Protein AF-A0A945K1H0-F1 (afdb_monomer)

Solvent-accessible surface area (backbone atoms only — not comparable to full-atom values): 9670 Å² total; per-residue (Å²): 124,59,83,79,69,44,75,67,41,47,31,52,22,54,36,34,49,44,85,58,75,57,76,66,85,75,65,46,92,76,33,50,45,47,74,75,65,84,88,50,46,52,57,53,52,50,54,50,52,50,48,52,51,50,39,7,55,45,44,77,36,64,44,76,67,53,39,62,76,37,48,83,35,43,58,45,33,25,45,69,48,24,51,72,71,39,49,61,50,43,53,58,64,67,35,71,89,74,67,58,85,74,68,68,84,87,82,75,86,71,73,76,76,88,74,68,67,87,75,58,92,84,63,49,81,71,46,38,20,40,93,84,68,46,81,52,77,98,52,67,80,38,64,36,37,39,34,29,73,81,71,51,75,47,81,45,71,42,73,130

Radius of gyration: 22.96 Å; Cα contacts (8 Å, |Δi|>4): 210; chains: 1; bounding box: 51×32×60 Å

Foldseek 3Di:
DAAPPDLLSVLVQVQQVHDDQFQDVVGPPLHQARDDPRVDTSVRSSVVVLVQLLCQLQCVQVDPVSC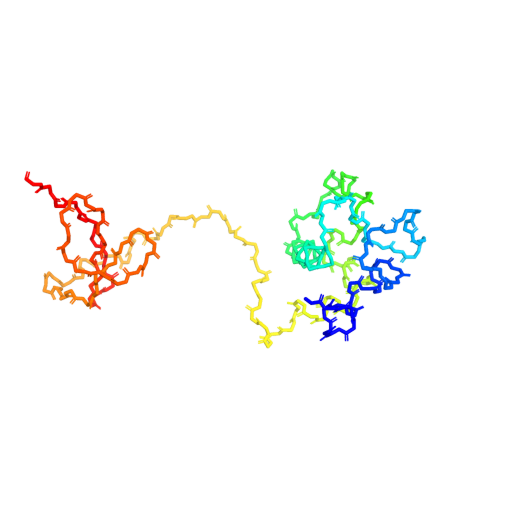VVCRNGHNSNHNVSCCVRRVSSNCVQPPVVVVHDNHDDPPDPDPDPVPPDPPDPPWDFPFKAFPVRDGDDDDAQGWIWTQTPSRDIDIDHHHD

Mean predicted aligned error: 10.85 Å

Sequence (160 aa):
MQANSSLMSDAMDVARGGQFMTIPNPYPASAWYHYDDWTCNYECMMIEYMYWAIVSYMGILDDAQTAQGISNEWEPYNATLLQSTDILMYALITDTQYKLPLLAPDGNYCPNTSSVSEINTNRQVVRITDVLGRETKENKNQTLFYLYDNGSVEKKIIIE

Secondary structure (DSSP, 8-state):
--TTSSHHHHHHHHHTTS--SS--SSPPTT-SB----TT--HHHHHHHHHHHHHHHHTTTT-SHHHHHHHTTTBS--SHHHHHHH-HHHHHHHH-GGG----S---S-----GGG-----S---EEEEE-TTS-B----BTSEEEEEETTS-EEEEEB--

pLDDT: mean 91.51, std 10.01, range [55.06, 98.62]

Structure (mmCIF, N/CA/C/O backbone):
data_AF-A0A945K1H0-F1
#
_entry.id   AF-A0A945K1H0-F1
#
loop_
_atom_site.group_PDB
_atom_site.id
_atom_site.type_symbol
_atom_site.label_atom_id
_atom_site.label_alt_id
_atom_site.label_comp_id
_atom_site.label_asym_id
_atom_site.label_entity_id
_atom_site.label_seq_id
_atom_site.pdbx_PDB_ins_code
_atom_site.Cartn_x
_atom_site.Cartn_y
_atom_site.Cartn_z
_atom_site.occupancy
_atom_site.B_iso_or_equiv
_atom_site.auth_seq_id
_atom_site.auth_comp_id
_atom_site.auth_asym_id
_atom_site.auth_atom_id
_atom_site.pdbx_PDB_model_num
ATOM 1 N N . MET A 1 1 ? 14.984 -5.130 10.447 1.00 61.91 1 MET A N 1
ATOM 2 C CA . MET A 1 1 ? 14.967 -6.054 9.308 1.00 61.91 1 MET A CA 1
ATOM 3 C C . MET A 1 1 ? 16.122 -5.730 8.393 1.00 61.91 1 MET A C 1
ATOM 5 O O . MET A 1 1 ? 16.417 -4.567 8.150 1.00 61.91 1 MET A O 1
ATOM 9 N N . GLN A 1 2 ? 16.827 -6.775 7.980 1.00 70.62 2 GLN A N 1
ATOM 10 C CA . GLN A 1 2 ? 17.923 -6.697 7.017 1.00 70.62 2 GLN A CA 1
ATOM 11 C C . GLN A 1 2 ? 17.376 -7.152 5.663 1.00 70.62 2 GLN A C 1
ATOM 13 O O . GLN A 1 2 ? 16.358 -7.846 5.617 1.00 70.62 2 GLN A O 1
ATOM 18 N N . ALA A 1 3 ? 18.013 -6.776 4.566 1.00 74.69 3 ALA A N 1
ATOM 19 C CA . ALA A 1 3 ? 17.619 -7.320 3.277 1.00 74.69 3 ALA A CA 1
ATOM 20 C C . ALA A 1 3 ? 17.878 -8.847 3.222 1.00 74.69 3 ALA A C 1
ATOM 22 O O . ALA A 1 3 ? 18.704 -9.357 3.986 1.00 74.69 3 ALA A O 1
ATOM 23 N N . ASN A 1 4 ? 17.135 -9.586 2.388 1.00 80.12 4 ASN A N 1
ATOM 24 C CA . ASN A 1 4 ? 17.106 -11.063 2.363 1.00 80.12 4 ASN A CA 1
ATOM 25 C C . ASN A 1 4 ? 16.785 -11.740 3.716 1.00 80.12 4 ASN A C 1
ATOM 27 O O . ASN A 1 4 ? 17.273 -12.835 4.002 1.00 80.12 4 ASN A O 1
ATOM 31 N N . SER A 1 5 ? 16.016 -11.091 4.598 1.00 89.44 5 SER A N 1
ATOM 32 C CA . SER A 1 5 ? 15.668 -11.667 5.912 1.00 89.44 5 SER A CA 1
ATOM 33 C C . SER A 1 5 ? 14.308 -12.365 5.943 1.00 89.44 5 SER A C 1
ATOM 35 O O . SER A 1 5 ? 13.978 -13.024 6.930 1.00 89.44 5 SER A O 1
ATOM 37 N N . SER A 1 6 ? 13.501 -12.211 4.893 1.00 94.56 6 SER A N 1
ATOM 38 C CA . SER A 1 6 ? 12.123 -12.693 4.820 1.00 94.56 6 SER A CA 1
ATOM 39 C C . SER A 1 6 ? 11.598 -12.683 3.381 1.00 94.56 6 SER A C 1
ATOM 41 O O . SER A 1 6 ? 12.081 -11.920 2.550 1.00 94.56 6 SER A O 1
ATOM 43 N N . LEU A 1 7 ? 10.515 -13.423 3.123 1.00 96.38 7 LEU A N 1
ATOM 44 C CA . LEU A 1 7 ? 9.798 -13.349 1.841 1.00 96.38 7 LEU A CA 1
ATOM 45 C C . LEU A 1 7 ? 9.349 -11.914 1.504 1.00 96.38 7 LEU A C 1
ATOM 47 O O . LEU A 1 7 ? 9.333 -11.526 0.342 1.00 96.38 7 LEU A O 1
ATOM 51 N N . MET A 1 8 ? 9.015 -11.122 2.527 1.00 95.94 8 MET A N 1
ATOM 52 C CA . MET A 1 8 ? 8.602 -9.725 2.385 1.00 95.94 8 MET A CA 1
ATOM 53 C C . MET A 1 8 ? 9.746 -8.830 1.890 1.00 95.94 8 MET A C 1
ATOM 55 O O . MET A 1 8 ? 9.559 -8.021 0.985 1.00 95.94 8 MET A O 1
ATOM 59 N N . SER A 1 9 ? 10.945 -8.988 2.461 1.00 95.44 9 SER A N 1
ATOM 60 C CA . SER A 1 9 ? 12.135 -8.265 1.993 1.00 95.44 9 SER A CA 1
ATOM 61 C C . SER A 1 9 ? 12.530 -8.687 0.579 1.00 95.44 9 SER A C 1
ATOM 63 O O . SER A 1 9 ? 12.903 -7.835 -0.220 1.00 95.44 9 SER A O 1
ATOM 65 N N . ASP A 1 10 ? 12.390 -9.975 0.253 1.00 96.25 10 ASP A N 1
ATOM 66 C CA . ASP A 1 10 ? 12.711 -10.490 -1.081 1.00 96.25 10 ASP A CA 1
ATOM 67 C C . ASP A 1 10 ? 11.764 -9.896 -2.136 1.00 96.25 10 ASP A C 1
ATOM 69 O O . ASP A 1 10 ? 12.211 -9.471 -3.200 1.00 96.25 10 ASP A O 1
ATOM 73 N N . ALA A 1 11 ? 10.466 -9.803 -1.824 1.00 97.94 11 ALA A N 1
ATOM 74 C CA . ALA A 1 11 ? 9.476 -9.166 -2.690 1.00 97.94 11 ALA A CA 1
ATOM 75 C C . ALA A 1 11 ? 9.790 -7.676 -2.919 1.00 97.94 11 ALA A C 1
ATOM 77 O O . ALA A 1 11 ? 9.876 -7.231 -4.065 1.00 97.94 11 ALA A O 1
ATOM 78 N N . MET A 1 12 ? 10.064 -6.923 -1.845 1.00 97.56 12 MET A N 1
ATOM 79 C CA . MET A 1 12 ? 10.387 -5.497 -1.953 1.00 97.56 12 MET A CA 1
ATOM 80 C C . MET A 1 12 ? 11.676 -5.247 -2.750 1.00 97.56 12 MET A C 1
ATOM 82 O O . MET A 1 12 ? 11.739 -4.298 -3.532 1.00 97.56 12 MET A O 1
ATOM 86 N N . ASP A 1 13 ? 12.705 -6.079 -2.572 1.00 96.75 13 ASP A N 1
ATOM 87 C CA . ASP A 1 13 ? 13.958 -5.952 -3.323 1.00 96.75 13 ASP A CA 1
ATOM 88 C C . ASP A 1 13 ? 13.715 -6.144 -4.831 1.00 96.75 13 ASP A C 1
ATOM 90 O O . ASP A 1 13 ? 14.260 -5.399 -5.646 1.00 96.75 13 ASP A O 1
ATOM 94 N N . VAL A 1 14 ? 12.845 -7.079 -5.227 1.00 97.56 14 VAL A N 1
ATOM 95 C CA . VAL A 1 14 ? 12.443 -7.234 -6.635 1.00 97.56 14 VAL A CA 1
ATOM 96 C C . VAL A 1 14 ? 11.664 -6.005 -7.120 1.00 97.56 14 VAL A C 1
ATOM 98 O O . VAL A 1 14 ? 11.992 -5.470 -8.180 1.00 97.56 14 VAL A O 1
ATOM 101 N N . ALA A 1 15 ? 10.710 -5.505 -6.330 1.00 98.19 15 ALA A N 1
ATOM 102 C CA . ALA A 1 15 ? 9.889 -4.342 -6.681 1.00 98.19 15 ALA A CA 1
ATOM 103 C C . ALA A 1 15 ? 10.687 -3.052 -6.902 1.00 98.19 15 ALA A C 1
ATOM 105 O O . ALA A 1 15 ? 10.308 -2.196 -7.705 1.00 98.19 15 ALA A O 1
ATOM 106 N N . ARG A 1 16 ? 11.828 -2.928 -6.220 1.00 97.50 16 ARG A N 1
ATOM 107 C CA . ARG A 1 16 ? 12.761 -1.798 -6.335 1.00 97.50 16 ARG A CA 1
ATOM 108 C C . ARG A 1 16 ? 13.834 -2.016 -7.405 1.00 97.50 16 ARG A C 1
ATOM 110 O O . ARG A 1 16 ? 14.730 -1.185 -7.554 1.00 97.50 16 ARG A O 1
ATOM 117 N N . GLY A 1 17 ? 13.771 -3.124 -8.148 1.00 97.00 17 GLY A N 1
ATOM 118 C CA . GLY A 1 17 ? 14.740 -3.488 -9.183 1.00 97.00 17 GLY A CA 1
ATOM 119 C C . GLY A 1 17 ? 16.102 -3.940 -8.642 1.00 97.00 17 GLY A C 1
ATOM 120 O O . GLY A 1 17 ? 17.079 -3.973 -9.390 1.00 97.00 17 GLY A O 1
ATOM 121 N N . GLY A 1 18 ? 16.191 -4.264 -7.352 1.00 95.00 18 GLY A N 1
ATOM 122 C CA . GLY A 1 18 ? 17.406 -4.702 -6.680 1.00 95.00 18 GLY A CA 1
ATOM 123 C C . GLY A 1 18 ? 17.378 -4.461 -5.171 1.00 95.00 18 GLY A C 1
ATOM 124 O O . GLY A 1 18 ? 16.523 -3.766 -4.624 1.00 95.00 18 GLY A O 1
ATOM 125 N N . GLN A 1 19 ? 18.376 -5.019 -4.491 1.00 93.50 19 GLN A N 1
ATOM 126 C CA . GLN A 1 19 ? 18.538 -4.853 -3.054 1.00 93.50 19 GLN A CA 1
ATOM 127 C C . GLN A 1 19 ? 19.258 -3.543 -2.721 1.00 93.50 19 GLN A C 1
ATOM 129 O O . GLN A 1 19 ? 20.453 -3.390 -2.986 1.00 93.50 19 GLN A O 1
ATOM 134 N N . PHE A 1 20 ? 18.548 -2.625 -2.064 1.00 93.12 20 PHE A N 1
ATOM 135 C CA . PHE A 1 20 ? 19.095 -1.338 -1.637 1.00 93.12 20 PHE A CA 1
ATOM 136 C C . PHE A 1 20 ? 18.702 -1.028 -0.192 1.00 93.12 20 PHE A C 1
ATOM 138 O O . PHE A 1 20 ? 17.524 -0.882 0.123 1.00 93.12 20 PHE A O 1
ATOM 145 N N . MET A 1 21 ? 19.682 -0.857 0.699 1.00 91.00 21 MET A N 1
ATOM 146 C CA . MET A 1 2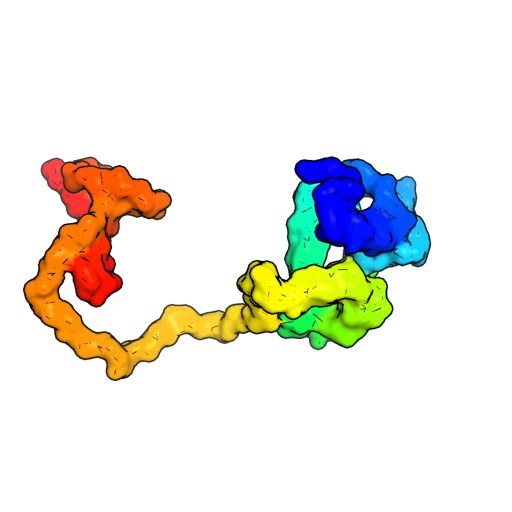1 ? 19.407 -0.466 2.093 1.00 91.00 21 MET A CA 1
ATOM 147 C C . MET A 1 21 ? 18.937 0.990 2.231 1.00 91.00 21 MET A C 1
ATOM 149 O O . MET A 1 21 ? 18.311 1.345 3.226 1.00 91.00 21 MET A O 1
ATOM 153 N N . THR A 1 22 ? 19.238 1.819 1.233 1.00 91.31 22 THR A N 1
ATOM 154 C CA . THR A 1 22 ? 18.831 3.224 1.120 1.00 91.31 22 THR A CA 1
ATOM 155 C C . THR A 1 22 ? 18.048 3.432 -0.174 1.00 91.31 22 THR A C 1
ATOM 157 O O . THR A 1 22 ? 17.961 2.525 -1.004 1.00 91.31 22 THR A O 1
ATOM 160 N N . ILE A 1 23 ? 17.474 4.617 -0.367 1.00 92.75 23 ILE A N 1
ATOM 161 C CA . ILE A 1 23 ? 16.790 4.972 -1.615 1.00 92.75 23 ILE A CA 1
ATOM 162 C C . ILE A 1 23 ? 17.827 5.146 -2.742 1.00 92.75 23 ILE A C 1
ATOM 164 O O . ILE A 1 23 ? 18.748 5.955 -2.590 1.00 92.75 23 ILE A O 1
ATOM 168 N N . PRO A 1 24 ? 17.747 4.373 -3.843 1.00 92.94 24 PRO A N 1
ATOM 169 C CA . PRO A 1 24 ? 18.587 4.574 -5.015 1.00 92.94 24 PRO A CA 1
ATOM 170 C C . PRO A 1 24 ? 18.155 5.832 -5.777 1.00 92.94 24 PRO A C 1
ATOM 172 O O . PRO A 1 24 ? 16.981 6.187 -5.820 1.00 92.94 24 PRO A O 1
ATOM 175 N N . ASN A 1 25 ? 19.118 6.505 -6.403 1.00 90.69 25 ASN A N 1
ATOM 176 C CA . ASN A 1 25 ? 18.860 7.669 -7.241 1.00 90.69 25 ASN A CA 1
ATOM 177 C C . ASN A 1 25 ? 19.732 7.604 -8.511 1.00 90.69 25 ASN A C 1
ATOM 179 O O . ASN A 1 25 ? 20.942 7.839 -8.412 1.00 90.69 25 ASN A O 1
ATOM 183 N N . PRO A 1 26 ? 19.161 7.285 -9.689 1.00 93.88 26 PRO A N 1
ATOM 184 C CA . PRO A 1 26 ? 17.765 6.895 -9.927 1.00 93.88 26 PRO A CA 1
ATOM 185 C C . PRO A 1 26 ? 17.476 5.445 -9.499 1.00 93.88 26 PRO A C 1
ATOM 187 O O . PRO A 1 26 ? 18.397 4.646 -9.314 1.00 93.88 26 PRO A O 1
ATOM 190 N N . TYR A 1 27 ? 16.195 5.090 -9.401 1.00 97.06 27 TYR A N 1
ATOM 191 C CA . TYR A 1 27 ? 15.787 3.685 -9.372 1.00 97.06 27 TYR A CA 1
ATOM 192 C C . TYR A 1 27 ? 16.091 2.991 -10.717 1.00 97.06 27 TYR A C 1
ATOM 194 O O . TYR A 1 27 ? 16.094 3.645 -11.767 1.00 97.06 27 TYR A O 1
ATOM 202 N N . PRO A 1 28 ? 16.346 1.668 -10.720 1.00 97.81 28 PRO A N 1
ATOM 203 C CA . PRO A 1 28 ? 16.411 0.884 -11.950 1.00 97.81 28 PRO A CA 1
ATOM 204 C C . PRO A 1 28 ? 15.104 0.978 -12.747 1.00 97.81 28 PRO A C 1
ATOM 206 O O . PRO A 1 28 ? 14.027 0.927 -12.171 1.00 97.81 28 PRO A O 1
ATOM 209 N N . ALA A 1 29 ? 15.182 1.012 -14.080 1.00 96.69 29 ALA A N 1
ATOM 210 C CA . ALA A 1 29 ? 14.000 1.105 -14.952 1.00 96.69 29 ALA A CA 1
ATOM 211 C C . ALA A 1 29 ? 13.062 -0.121 -14.901 1.00 96.69 29 ALA A C 1
ATOM 213 O O . ALA A 1 29 ? 12.004 -0.110 -15.517 1.00 96.69 29 ALA A O 1
ATOM 214 N N . SER A 1 30 ? 13.479 -1.199 -14.234 1.00 96.88 30 SER A N 1
ATOM 215 C CA . SER A 1 30 ? 12.660 -2.387 -13.984 1.00 96.88 30 SER A CA 1
ATOM 216 C C . SER A 1 30 ? 11.871 -2.313 -12.674 1.00 96.88 30 SER A C 1
ATOM 218 O O . SER A 1 30 ? 11.164 -3.265 -12.361 1.00 96.88 30 SER A O 1
ATOM 220 N N . ALA A 1 31 ? 12.070 -1.265 -11.871 1.00 98.25 31 ALA A N 1
ATOM 221 C CA . ALA A 1 31 ? 11.353 -1.066 -10.623 1.00 98.25 31 ALA A CA 1
ATOM 222 C C . ALA A 1 31 ? 9.928 -0.563 -10.893 1.00 98.25 31 ALA A C 1
ATOM 224 O O . ALA A 1 31 ? 9.682 0.105 -11.891 1.00 98.25 31 ALA A O 1
ATOM 225 N N . TRP A 1 32 ? 9.012 -0.892 -9.986 1.00 98.50 32 TRP A N 1
ATOM 226 C CA . TRP A 1 32 ? 7.640 -0.364 -9.948 1.00 98.50 32 TRP A CA 1
ATOM 227 C C . TRP A 1 32 ? 7.293 0.262 -8.592 1.00 98.50 32 TRP A C 1
ATOM 229 O O . TRP A 1 32 ? 6.181 0.758 -8.399 1.00 98.50 32 TRP A O 1
ATOM 239 N N . TYR A 1 33 ? 8.238 0.208 -7.648 1.00 98.25 33 TYR A N 1
ATOM 240 C CA . TYR A 1 33 ? 8.164 0.838 -6.340 1.00 98.25 33 TYR A CA 1
ATOM 241 C C . TYR A 1 33 ? 9.356 1.782 -6.148 1.00 98.25 33 TYR A C 1
ATOM 243 O O . TYR A 1 33 ? 10.506 1.347 -6.045 1.00 98.25 33 TYR A O 1
ATOM 251 N N . HIS A 1 34 ? 9.065 3.079 -6.093 1.00 96.88 34 HIS A N 1
ATOM 252 C CA . HIS A 1 34 ? 10.028 4.176 -6.163 1.00 96.88 34 HIS A CA 1
ATOM 253 C C . HIS A 1 34 ? 9.912 5.127 -4.966 1.00 96.88 34 HIS A C 1
ATOM 255 O O . HIS A 1 34 ? 9.897 6.342 -5.135 1.00 96.88 34 HIS A O 1
ATOM 261 N N . TYR A 1 35 ? 9.820 4.587 -3.750 1.00 94.69 35 TYR A N 1
ATOM 262 C CA . TYR A 1 35 ? 9.697 5.407 -2.541 1.00 94.69 35 TYR A CA 1
ATOM 263 C C . TYR A 1 35 ? 10.829 6.441 -2.435 1.00 94.69 35 TYR A C 1
ATOM 265 O O . TYR A 1 35 ? 12.003 6.077 -2.606 1.00 94.69 35 TYR A O 1
ATOM 273 N N . ASP A 1 36 ? 10.484 7.702 -2.165 1.00 91.94 36 ASP A N 1
ATOM 274 C CA . ASP A 1 36 ? 11.387 8.853 -2.289 1.00 91.94 36 ASP A CA 1
ATOM 275 C C . ASP A 1 36 ? 11.639 9.624 -0.974 1.00 91.94 36 ASP A C 1
ATOM 277 O O . ASP A 1 36 ? 12.519 10.494 -0.927 1.00 91.94 36 ASP A O 1
ATOM 281 N N . ASP A 1 37 ? 10.969 9.258 0.125 1.00 93.19 37 ASP A N 1
ATOM 282 C CA . ASP A 1 37 ? 11.221 9.843 1.445 1.00 93.19 37 ASP A CA 1
ATOM 283 C C . ASP A 1 37 ? 12.563 9.364 2.026 1.00 93.19 37 ASP A C 1
ATOM 285 O O . ASP A 1 37 ? 12.694 8.298 2.632 1.00 93.19 37 ASP A O 1
ATOM 289 N N . TRP A 1 38 ? 13.579 10.212 1.886 1.00 90.56 38 TRP A N 1
ATOM 290 C CA . TRP A 1 38 ? 14.948 10.007 2.368 1.00 90.56 38 TRP A CA 1
ATOM 291 C C . TRP A 1 38 ? 15.086 9.860 3.891 1.00 90.56 38 TRP A C 1
ATOM 293 O O . TRP A 1 38 ? 16.159 9.469 4.361 1.00 90.56 38 TRP A O 1
ATOM 303 N N . THR A 1 39 ? 14.046 10.162 4.674 1.00 92.56 39 THR A N 1
ATOM 304 C CA . THR A 1 39 ? 14.041 9.919 6.125 1.00 92.56 39 THR A CA 1
ATOM 305 C C . THR A 1 39 ? 13.712 8.464 6.477 1.00 92.56 39 THR A C 1
ATOM 307 O O . THR A 1 39 ? 13.976 8.015 7.597 1.00 92.56 39 THR A O 1
ATOM 310 N N . CYS A 1 40 ? 13.190 7.706 5.513 1.00 91.06 40 CYS A N 1
ATOM 311 C CA . CYS A 1 40 ? 12.730 6.337 5.667 1.00 91.06 40 CYS A CA 1
ATOM 312 C C . CYS A 1 40 ? 13.878 5.331 5.470 1.00 91.06 40 CYS A C 1
ATOM 314 O O . CYS A 1 40 ? 14.615 5.350 4.482 1.00 91.06 40 CYS A O 1
ATOM 316 N N . ASN A 1 41 ? 14.047 4.421 6.431 1.00 91.88 41 ASN A N 1
ATOM 317 C CA . ASN A 1 41 ? 14.992 3.309 6.324 1.00 91.88 41 ASN A CA 1
ATOM 318 C C . ASN A 1 41 ? 14.342 2.088 5.641 1.00 91.88 41 ASN A C 1
ATOM 320 O O . ASN A 1 41 ? 13.153 2.089 5.334 1.00 91.88 41 ASN A O 1
ATOM 324 N N . TYR A 1 42 ? 15.115 1.017 5.434 1.00 93.19 42 TYR A N 1
ATOM 325 C CA . TYR A 1 42 ? 14.629 -0.219 4.800 1.00 93.19 42 TYR A CA 1
ATOM 326 C C . TYR A 1 42 ? 13.347 -0.783 5.428 1.00 93.19 42 TYR A C 1
ATOM 328 O O . TYR A 1 42 ? 12.450 -1.232 4.723 1.00 93.19 42 TYR A O 1
ATOM 336 N N . GLU A 1 43 ? 13.244 -0.737 6.757 1.00 92.50 43 GLU A N 1
ATOM 337 C CA . GLU A 1 43 ? 12.074 -1.236 7.483 1.00 92.50 43 GLU A CA 1
ATOM 338 C C . GLU A 1 43 ? 10.835 -0.383 7.210 1.00 92.50 43 GLU A C 1
ATOM 340 O O . GLU A 1 43 ? 9.763 -0.921 6.957 1.00 92.50 43 GLU A O 1
ATOM 345 N N . CYS A 1 44 ? 10.997 0.939 7.223 1.00 93.75 44 CYS A N 1
ATOM 346 C CA . CYS A 1 44 ? 9.938 1.887 6.913 1.00 93.75 44 CYS A CA 1
ATOM 347 C C . CYS A 1 44 ? 9.453 1.719 5.459 1.00 93.75 44 CYS A C 1
ATOM 349 O O . CYS A 1 44 ? 8.252 1.580 5.238 1.00 93.75 44 CYS A O 1
ATOM 351 N N . MET A 1 45 ? 10.370 1.584 4.488 1.00 95.00 45 MET A N 1
ATOM 352 C CA . MET A 1 45 ? 10.011 1.378 3.076 1.00 95.00 45 MET A CA 1
ATOM 353 C C . MET A 1 45 ? 9.198 0.097 2.881 1.00 95.00 45 MET A C 1
ATOM 355 O O . MET A 1 45 ? 8.331 0.033 2.016 1.00 95.00 45 MET A O 1
ATOM 359 N N . MET A 1 46 ? 9.458 -0.923 3.694 1.00 95.12 46 MET A N 1
ATOM 360 C CA . MET A 1 46 ? 8.747 -2.192 3.630 1.00 95.12 46 MET A CA 1
ATOM 361 C C . MET A 1 46 ? 7.317 -2.097 4.181 1.00 95.12 46 MET A C 1
ATOM 363 O O . MET A 1 46 ? 6.427 -2.784 3.683 1.00 95.12 46 MET A O 1
ATOM 367 N N . ILE A 1 47 ? 7.075 -1.247 5.183 1.00 94.88 47 ILE A N 1
ATOM 368 C CA . ILE A 1 47 ? 5.716 -0.984 5.680 1.00 94.88 47 ILE A CA 1
ATOM 369 C C . ILE A 1 47 ? 4.892 -0.256 4.620 1.00 94.88 47 ILE A C 1
ATOM 371 O O . ILE A 1 47 ? 3.760 -0.655 4.356 1.00 94.88 47 ILE A O 1
ATOM 375 N N . GLU A 1 48 ? 5.479 0.745 3.972 1.00 96.38 48 GLU A N 1
ATOM 376 C CA . GLU A 1 48 ? 4.828 1.493 2.893 1.00 96.38 48 GLU A CA 1
ATOM 377 C C . GLU A 1 48 ? 4.547 0.599 1.683 1.00 96.38 48 GLU A C 1
ATOM 379 O O . GLU A 1 48 ? 3.437 0.576 1.159 1.00 96.38 48 GLU A O 1
ATOM 384 N N . TYR A 1 49 ? 5.500 -0.252 1.308 1.00 97.75 49 TYR A N 1
ATOM 385 C CA . TYR A 1 49 ? 5.304 -1.273 0.280 1.00 97.75 49 TYR A CA 1
ATOM 386 C C . TYR A 1 49 ? 4.131 -2.215 0.599 1.00 97.75 49 TYR A C 1
ATOM 388 O O . TYR A 1 49 ? 3.300 -2.507 -0.264 1.00 97.75 49 TYR A O 1
ATOM 396 N N . MET A 1 50 ? 4.017 -2.655 1.859 1.00 97.12 50 MET A N 1
ATOM 397 C CA . MET A 1 50 ? 2.879 -3.457 2.315 1.00 97.12 50 MET A CA 1
ATOM 398 C C . MET A 1 50 ? 1.557 -2.718 2.186 1.00 97.12 50 MET A C 1
ATOM 400 O O . MET A 1 50 ? 0.573 -3.290 1.716 1.00 97.12 50 MET A O 1
ATOM 404 N N . TYR A 1 51 ? 1.542 -1.458 2.607 1.00 96.44 51 TYR A N 1
ATOM 405 C CA . TYR A 1 51 ? 0.378 -0.597 2.517 1.00 96.44 51 TYR A CA 1
ATOM 406 C C . TYR A 1 51 ? -0.082 -0.443 1.062 1.00 96.44 51 TYR A C 1
ATOM 408 O O . TYR A 1 51 ? -1.236 -0.759 0.763 1.00 96.44 51 TYR A O 1
ATOM 416 N N . TRP A 1 52 ? 0.825 -0.065 0.156 1.00 97.69 52 TRP A N 1
ATOM 417 C CA . TRP A 1 52 ? 0.538 0.100 -1.269 1.00 97.69 52 TRP A CA 1
ATOM 418 C C . TRP A 1 52 ? -0.055 -1.165 -1.892 1.00 97.69 52 TRP A C 1
ATOM 420 O O . TRP A 1 52 ? -1.068 -1.095 -2.591 1.00 97.69 52 TRP A O 1
ATOM 430 N N . ALA A 1 53 ? 0.504 -2.338 -1.588 1.00 98.12 53 ALA A N 1
ATOM 431 C CA . ALA A 1 53 ? -0.013 -3.605 -2.095 1.00 98.12 53 ALA A CA 1
ATOM 432 C C . ALA A 1 53 ? -1.422 -3.926 -1.561 1.00 98.12 53 ALA A C 1
ATOM 434 O O . ALA A 1 53 ? -2.314 -4.271 -2.338 1.00 98.12 53 ALA A O 1
ATOM 435 N N . ILE A 1 54 ? -1.657 -3.778 -0.252 1.00 97.62 54 ILE A N 1
ATOM 436 C CA . ILE A 1 54 ? -2.960 -4.082 0.363 1.00 97.62 54 ILE A CA 1
ATOM 437 C C . ILE A 1 54 ? -4.051 -3.158 -0.184 1.00 97.62 54 ILE A C 1
ATOM 439 O O . ILE A 1 54 ? -5.123 -3.630 -0.562 1.00 97.62 54 ILE A O 1
ATOM 443 N N . VAL A 1 55 ? -3.794 -1.852 -0.267 1.00 97.00 55 VAL A N 1
ATOM 444 C CA . VAL A 1 55 ? -4.808 -0.893 -0.729 1.00 97.00 55 VAL A CA 1
ATOM 445 C C . VAL A 1 55 ? -5.047 -0.972 -2.242 1.00 97.00 55 VAL A C 1
ATOM 447 O O . VAL A 1 55 ? -6.181 -0.775 -2.684 1.00 97.00 55 VAL A O 1
ATOM 450 N N . SER A 1 56 ? -4.039 -1.380 -3.023 1.00 97.88 56 SER A N 1
ATOM 451 C CA . SER A 1 56 ? -4.214 -1.752 -4.437 1.00 97.88 56 SER A CA 1
ATOM 452 C C . SER A 1 56 ? -5.096 -2.993 -4.585 1.00 97.88 56 SER A C 1
ATOM 454 O O . SER A 1 56 ? -6.014 -3.013 -5.404 1.00 97.88 56 SER A O 1
ATOM 456 N N . TYR A 1 57 ? -4.871 -4.021 -3.757 1.00 98.19 57 TYR A N 1
ATOM 457 C CA . TYR A 1 57 ? -5.699 -5.229 -3.742 1.00 98.19 57 TYR A CA 1
ATOM 458 C C . TYR A 1 57 ? -7.154 -4.928 -3.357 1.00 98.19 57 TYR A C 1
ATOM 460 O O . TYR A 1 57 ? -8.080 -5.450 -3.974 1.00 98.19 57 TYR A O 1
ATOM 468 N N . MET A 1 58 ? -7.367 -4.057 -2.368 1.00 97.12 58 MET A N 1
ATOM 469 C CA . MET A 1 58 ? -8.701 -3.623 -1.938 1.00 97.12 58 MET A CA 1
ATOM 470 C C . MET A 1 58 ? -9.432 -2.759 -2.981 1.00 97.12 58 MET A C 1
ATOM 472 O O . MET A 1 58 ? -10.612 -2.469 -2.793 1.00 97.12 58 MET A O 1
ATOM 476 N N . GLY A 1 59 ? -8.753 -2.328 -4.051 1.00 96.19 59 GLY A N 1
ATOM 477 C CA . GLY A 1 59 ? -9.314 -1.448 -5.078 1.00 96.19 59 GLY A CA 1
ATOM 478 C C . GLY A 1 59 ? -9.479 0.005 -4.625 1.00 96.19 59 GLY A C 1
ATOM 479 O O . GLY A 1 59 ? -10.183 0.768 -5.275 1.00 96.19 59 GLY A O 1
ATOM 480 N N . ILE A 1 60 ? -8.838 0.404 -3.520 1.00 95.81 60 ILE A N 1
ATOM 481 C CA . ILE A 1 60 ? -8.922 1.773 -2.977 1.00 95.81 60 ILE A CA 1
ATOM 482 C C . ILE A 1 60 ? -8.270 2.784 -3.929 1.00 95.81 60 ILE A C 1
ATOM 484 O O . ILE A 1 60 ? -8.684 3.937 -3.971 1.00 95.81 60 ILE A O 1
ATOM 488 N N . LEU A 1 61 ? -7.263 2.346 -4.687 1.00 97.12 61 LEU A N 1
ATOM 489 C CA . LEU A 1 61 ? -6.514 3.178 -5.630 1.00 97.12 61 LEU A CA 1
ATOM 490 C C . LEU A 1 61 ? -6.972 3.000 -7.091 1.00 97.12 61 LEU A C 1
ATOM 492 O O . LEU A 1 61 ? -6.355 3.574 -7.987 1.00 97.12 61 LEU A O 1
ATOM 496 N N . ASP A 1 62 ? -8.011 2.193 -7.350 1.00 97.19 62 ASP A N 1
ATOM 497 C CA . ASP A 1 62 ? -8.447 1.795 -8.701 1.00 97.19 62 ASP A CA 1
ATOM 498 C C . ASP A 1 62 ? -9.306 2.869 -9.388 1.00 97.19 62 ASP A C 1
ATOM 500 O O . ASP A 1 62 ? -10.436 2.641 -9.825 1.00 97.19 62 ASP A O 1
ATOM 504 N N . ASP A 1 63 ? -8.758 4.078 -9.471 1.00 97.25 63 ASP A N 1
ATOM 505 C CA . ASP A 1 63 ? -9.299 5.178 -10.253 1.00 97.25 63 ASP A CA 1
ATOM 506 C C . ASP A 1 63 ? -8.179 5.920 -10.996 1.00 97.25 63 ASP A C 1
ATOM 508 O O . ASP A 1 63 ? -7.026 5.974 -10.566 1.00 97.25 63 ASP A O 1
ATOM 512 N N . ALA A 1 64 ? -8.521 6.505 -12.144 1.00 96.75 64 ALA A N 1
ATOM 513 C CA . ALA A 1 64 ? -7.536 7.100 -13.042 1.00 96.75 64 ALA A CA 1
ATOM 514 C C . ALA A 1 64 ? -6.799 8.308 -12.439 1.00 96.75 64 ALA A C 1
ATOM 516 O O . A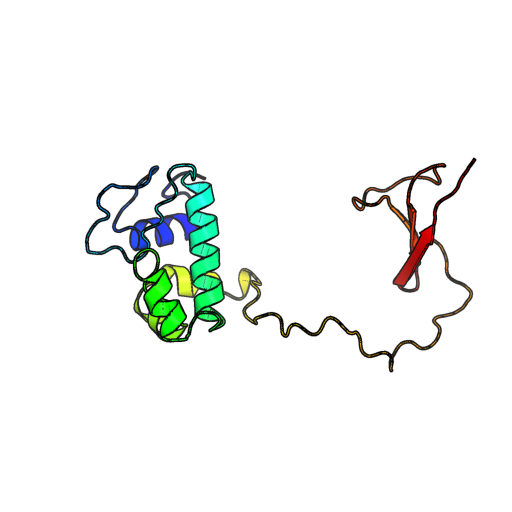LA A 1 64 ? -5.638 8.541 -12.778 1.00 96.75 64 ALA A O 1
ATOM 517 N N . GLN A 1 65 ? -7.459 9.088 -11.577 1.00 98.06 65 GLN A N 1
ATOM 518 C CA . GLN A 1 65 ? -6.851 10.274 -10.982 1.00 98.06 65 GLN A CA 1
ATOM 519 C C . GLN A 1 65 ? -5.821 9.866 -9.928 1.00 98.06 65 GLN A C 1
ATOM 521 O O . GLN A 1 65 ? -4.704 10.388 -9.940 1.00 98.06 65 GLN A O 1
ATOM 526 N N . THR A 1 66 ? -6.175 8.919 -9.059 1.00 97.50 66 THR A N 1
ATOM 527 C CA . THR A 1 66 ? -5.256 8.373 -8.056 1.00 97.50 66 THR A CA 1
ATOM 528 C C . THR A 1 66 ? -4.088 7.670 -8.728 1.00 97.50 66 THR A C 1
ATOM 530 O O . THR A 1 66 ? -2.945 8.005 -8.431 1.00 97.50 66 THR A O 1
ATOM 533 N N . ALA A 1 67 ? -4.353 6.792 -9.702 1.00 97.50 67 ALA A N 1
ATOM 534 C CA . ALA A 1 67 ? -3.317 6.092 -10.459 1.00 97.50 67 ALA A CA 1
ATOM 535 C C . ALA A 1 67 ? -2.299 7.058 -11.089 1.00 97.50 67 ALA A C 1
ATOM 537 O O . ALA A 1 67 ? -1.093 6.834 -11.012 1.00 97.50 67 ALA A O 1
ATOM 538 N N . GLN A 1 68 ? -2.763 8.170 -11.670 1.00 97.88 68 GLN A N 1
ATOM 539 C CA . GLN A 1 68 ? -1.867 9.189 -12.216 1.00 97.88 68 GLN A CA 1
ATOM 540 C C . GLN A 1 68 ? -1.055 9.886 -11.115 1.00 97.88 68 GLN A C 1
ATOM 542 O O . GLN A 1 68 ? 0.147 10.094 -11.287 1.00 97.88 68 GLN A O 1
ATOM 547 N N . GLY A 1 69 ? -1.705 10.239 -10.004 1.00 97.56 69 GLY A N 1
ATOM 548 C CA . GLY A 1 69 ? -1.102 10.973 -8.892 1.00 97.56 69 GLY A CA 1
ATOM 549 C C . GLY A 1 69 ? -0.025 10.206 -8.125 1.00 97.56 69 GLY A C 1
ATOM 550 O O . GLY A 1 69 ? 0.814 10.851 -7.508 1.00 97.56 69 GLY A O 1
ATOM 551 N N . ILE A 1 70 ? -0.036 8.871 -8.183 1.00 97.38 70 ILE A N 1
ATOM 552 C CA . ILE A 1 70 ? 0.933 8.011 -7.481 1.00 97.38 70 ILE A CA 1
ATOM 553 C C . ILE A 1 70 ? 1.952 7.348 -8.415 1.00 97.38 70 ILE A C 1
ATOM 555 O O . ILE A 1 70 ? 2.873 6.686 -7.946 1.00 97.38 70 ILE A O 1
ATOM 559 N N . SER A 1 71 ? 1.802 7.504 -9.734 1.00 96.50 71 SER A N 1
ATOM 560 C CA . SER A 1 71 ? 2.586 6.765 -10.738 1.00 96.50 71 SER A CA 1
ATOM 561 C C . SER A 1 71 ? 4.104 6.972 -10.664 1.00 96.50 71 SER A C 1
ATOM 563 O O . SER A 1 71 ? 4.858 6.141 -11.162 1.00 96.50 71 SER A O 1
ATOM 565 N N . ASN A 1 72 ? 4.571 8.058 -10.042 1.00 95.69 72 ASN A N 1
ATOM 566 C CA . ASN A 1 72 ? 5.992 8.301 -9.788 1.00 95.69 72 ASN A CA 1
ATOM 567 C C . ASN A 1 72 ? 6.571 7.421 -8.670 1.00 95.69 72 ASN A C 1
ATOM 569 O O . ASN A 1 72 ? 7.786 7.270 -8.620 1.00 95.69 72 ASN A O 1
ATOM 573 N N . GLU A 1 73 ? 5.729 6.860 -7.799 1.00 96.81 73 GLU A N 1
ATOM 574 C CA . GLU A 1 73 ? 6.108 6.059 -6.628 1.00 96.81 73 GLU A CA 1
ATOM 575 C C . GLU A 1 73 ? 5.634 4.606 -6.718 1.00 96.81 73 GLU A C 1
ATOM 577 O O . GLU A 1 73 ? 6.355 3.703 -6.295 1.00 96.81 73 GLU A O 1
ATOM 582 N N . TRP A 1 74 ? 4.439 4.365 -7.260 1.00 98.19 74 TRP A N 1
ATOM 583 C CA . TRP A 1 74 ? 3.802 3.051 -7.282 1.00 98.19 74 TRP A CA 1
ATOM 584 C C . TRP A 1 74 ? 2.994 2.834 -8.560 1.00 98.19 74 TRP A C 1
ATOM 586 O O . TRP A 1 74 ? 2.050 3.567 -8.852 1.00 98.19 74 TRP A O 1
ATOM 596 N N . GLU A 1 75 ? 3.340 1.792 -9.313 1.00 98.06 75 GLU A N 1
ATOM 597 C CA . GLU A 1 75 ? 2.659 1.473 -10.573 1.00 98.06 75 GLU A CA 1
ATOM 598 C C . GLU A 1 75 ? 1.461 0.513 -10.434 1.00 98.06 75 GLU A C 1
ATOM 600 O O . GLU A 1 75 ? 0.447 0.758 -11.091 1.00 98.06 75 GLU A O 1
ATOM 605 N N . PRO A 1 76 ? 1.497 -0.570 -9.625 1.00 98.31 76 PRO A N 1
ATOM 606 C CA . PRO A 1 76 ? 0.408 -1.543 -9.581 1.00 98.31 76 PRO A CA 1
ATOM 607 C C . PRO A 1 76 ? -0.774 -1.115 -8.697 1.00 98.31 76 PRO A C 1
ATOM 609 O O . PRO A 1 76 ? -1.065 -1.735 -7.680 1.00 98.31 76 PRO A O 1
ATOM 612 N N . TYR A 1 77 ? -1.491 -0.071 -9.114 1.00 98.12 77 TYR A N 1
ATOM 613 C CA . TYR A 1 77 ? -2.567 0.590 -8.356 1.00 98.12 77 TYR A CA 1
ATOM 614 C C . TYR A 1 77 ? -3.878 -0.209 -8.203 1.00 98.12 77 TYR A C 1
ATOM 616 O O . TYR A 1 77 ? -4.782 0.223 -7.496 1.00 98.12 77 TYR A O 1
ATOM 624 N N . ASN A 1 78 ? -4.038 -1.370 -8.838 1.00 98.25 78 ASN A N 1
ATOM 625 C CA . ASN A 1 78 ? -5.234 -2.200 -8.662 1.00 98.25 78 ASN A CA 1
ATOM 626 C C . ASN A 1 78 ? -4.901 -3.685 -8.559 1.00 98.25 78 ASN A C 1
ATOM 628 O O . ASN A 1 78 ? -3.791 -4.113 -8.876 1.00 98.25 78 ASN A O 1
ATOM 632 N N . ALA A 1 79 ? -5.879 -4.487 -8.134 1.00 98.06 79 ALA A N 1
ATOM 633 C CA . ALA A 1 79 ? -5.683 -5.909 -7.871 1.00 98.06 79 ALA A CA 1
ATOM 634 C C . ALA A 1 79 ? -5.165 -6.692 -9.090 1.00 98.06 79 ALA A C 1
ATOM 636 O O . ALA A 1 79 ? -4.339 -7.589 -8.930 1.00 98.06 79 ALA A O 1
ATOM 637 N N . THR A 1 80 ? -5.617 -6.347 -10.301 1.00 98.38 80 THR A N 1
ATOM 638 C CA . THR A 1 80 ? -5.199 -7.043 -11.530 1.00 98.38 80 THR A CA 1
ATOM 639 C C . THR A 1 80 ? -3.747 -6.726 -11.863 1.00 98.38 80 THR A C 1
ATOM 641 O O . THR A 1 80 ? -2.961 -7.639 -12.115 1.00 98.38 80 THR A O 1
ATOM 644 N N . LEU A 1 81 ? -3.378 -5.443 -11.829 1.00 98.38 81 LEU A N 1
ATOM 645 C CA . LEU A 1 81 ? -2.020 -5.004 -12.125 1.00 98.38 81 LEU A CA 1
ATOM 646 C C . LEU A 1 81 ? -1.040 -5.488 -11.051 1.00 98.38 81 LEU A C 1
ATOM 648 O O . LEU A 1 81 ? 0.032 -5.983 -11.386 1.00 98.38 81 LEU A O 1
ATOM 652 N N . LEU A 1 82 ? -1.438 -5.453 -9.776 1.00 98.62 82 LEU A N 1
ATOM 653 C CA . LEU A 1 82 ? -0.670 -6.024 -8.671 1.00 98.62 82 LEU A CA 1
ATOM 654 C C . LEU A 1 82 ? -0.398 -7.512 -8.875 1.00 98.62 82 LEU A C 1
ATOM 656 O O . LEU A 1 82 ? 0.746 -7.940 -8.763 1.00 98.62 82 LEU A O 1
ATOM 660 N N . GLN A 1 83 ? -1.422 -8.291 -9.229 1.00 98.50 83 GLN A N 1
ATOM 661 C CA . GLN A 1 83 ? -1.269 -9.723 -9.469 1.00 98.50 83 GLN A CA 1
ATOM 662 C C . GLN A 1 83 ? -0.322 -10.029 -10.637 1.00 98.50 83 GLN A C 1
ATOM 664 O O . GLN A 1 83 ? 0.400 -11.024 -10.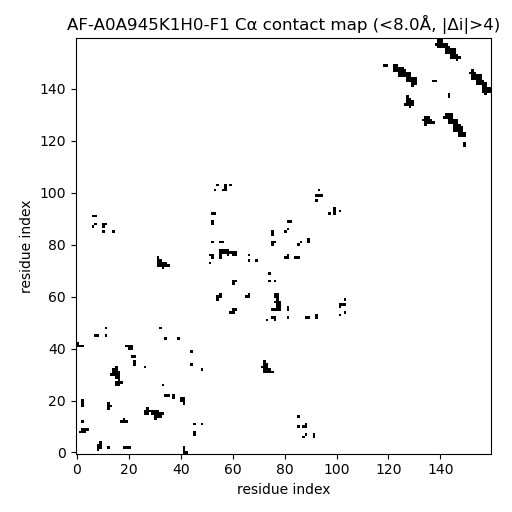586 1.00 98.50 83 GLN A O 1
ATOM 669 N N . SER A 1 84 ? -0.328 -9.207 -11.693 1.00 98.50 84 SER A N 1
ATOM 670 C CA . SER A 1 84 ? 0.530 -9.420 -12.864 1.00 98.50 84 SER A CA 1
ATOM 671 C C . SER A 1 84 ? 1.956 -8.895 -12.701 1.00 98.50 84 SER A C 1
ATOM 673 O O . SER A 1 84 ? 2.867 -9.451 -13.310 1.00 98.50 84 SER A O 1
ATOM 675 N N . THR A 1 85 ? 2.148 -7.833 -11.915 1.00 98.31 85 THR A N 1
ATOM 676 C CA . THR A 1 85 ? 3.437 -7.143 -11.765 1.00 98.31 85 THR A CA 1
ATOM 677 C C . THR A 1 85 ? 4.205 -7.661 -10.554 1.00 98.31 85 THR A C 1
ATOM 679 O O . THR A 1 85 ? 5.355 -8.070 -10.683 1.00 98.31 85 THR A O 1
ATOM 682 N N . ASP A 1 86 ? 3.558 -7.716 -9.388 1.00 98.56 86 ASP A N 1
ATOM 683 C CA . ASP A 1 86 ? 4.192 -8.057 -8.115 1.00 98.56 86 ASP A CA 1
ATOM 684 C C . ASP A 1 86 ? 3.650 -9.374 -7.548 1.00 98.56 86 ASP A C 1
ATOM 686 O O . ASP A 1 86 ? 2.943 -9.442 -6.540 1.00 98.56 86 ASP A O 1
ATOM 690 N N . ILE A 1 87 ? 3.980 -10.459 -8.248 1.00 98.31 87 ILE A N 1
ATOM 691 C CA . ILE A 1 87 ? 3.482 -11.808 -7.954 1.00 98.31 87 ILE A CA 1
ATOM 692 C C . ILE A 1 87 ? 3.882 -12.255 -6.539 1.00 98.31 87 ILE A C 1
ATOM 694 O O . ILE A 1 87 ? 3.100 -12.920 -5.856 1.00 98.31 87 ILE A O 1
ATOM 698 N N . LEU A 1 88 ? 5.092 -11.893 -6.096 1.00 98.44 88 LEU A N 1
ATOM 699 C CA . LEU A 1 88 ? 5.611 -12.264 -4.779 1.00 98.44 88 LEU A CA 1
ATOM 700 C C . LEU A 1 88 ? 4.797 -11.595 -3.674 1.00 98.44 88 LEU A C 1
ATOM 702 O O . LEU A 1 88 ? 4.348 -12.271 -2.746 1.00 98.44 88 LEU A O 1
ATOM 706 N N . MET A 1 89 ? 4.551 -10.291 -3.799 1.00 98.25 89 MET A N 1
ATOM 707 C CA . MET A 1 89 ? 3.778 -9.567 -2.803 1.00 98.25 89 MET A CA 1
ATOM 708 C C . MET A 1 89 ? 2.302 -9.928 -2.828 1.00 98.25 89 MET A C 1
ATOM 710 O O . MET A 1 89 ? 1.699 -10.110 -1.771 1.00 98.25 89 MET A O 1
ATOM 714 N N . TYR A 1 90 ? 1.727 -10.109 -4.018 1.00 98.44 90 TYR A N 1
ATOM 715 C CA . TYR A 1 90 ? 0.356 -10.583 -4.163 1.00 98.44 90 TYR A CA 1
ATOM 716 C C . TYR A 1 90 ? 0.155 -11.923 -3.442 1.00 98.44 90 TYR A C 1
ATOM 718 O O . TYR A 1 90 ? -0.809 -12.086 -2.692 1.00 98.44 90 TYR A O 1
ATOM 726 N N . ALA A 1 91 ? 1.083 -12.873 -3.615 1.00 98.31 91 ALA A N 1
ATOM 727 C CA . ALA A 1 91 ? 1.032 -14.161 -2.928 1.00 98.31 91 ALA A CA 1
ATOM 728 C C . ALA A 1 91 ? 1.109 -14.007 -1.401 1.00 98.31 91 ALA A C 1
ATOM 730 O O . ALA A 1 91 ? 0.368 -14.679 -0.689 1.00 98.31 91 ALA A O 1
ATOM 731 N N . LEU A 1 92 ? 1.951 -13.099 -0.895 1.00 97.69 92 LEU A N 1
ATOM 732 C CA . LEU A 1 92 ? 2.060 -12.836 0.542 1.00 97.69 92 LEU A CA 1
ATOM 733 C C . LEU A 1 92 ? 0.784 -12.234 1.128 1.00 97.69 92 LEU A C 1
ATOM 735 O O . LEU A 1 92 ? 0.307 -12.714 2.154 1.00 97.69 92 LEU A O 1
ATOM 739 N N . ILE A 1 93 ? 0.210 -11.204 0.499 1.00 97.38 93 ILE A N 1
ATOM 740 C CA . ILE A 1 93 ? -0.962 -10.527 1.074 1.00 97.38 93 ILE A CA 1
ATOM 741 C C . ILE A 1 93 ? -2.234 -11.375 0.988 1.00 97.38 93 ILE A C 1
ATOM 743 O O . ILE A 1 93 ? -3.113 -11.242 1.836 1.00 97.38 93 ILE A O 1
ATOM 747 N N . THR A 1 94 ? -2.330 -12.259 -0.009 1.00 97.38 94 THR A N 1
ATOM 748 C CA . THR A 1 94 ? -3.499 -13.131 -0.213 1.00 97.38 94 THR A CA 1
ATOM 749 C C . THR A 1 94 ? -3.402 -14.475 0.506 1.00 97.38 94 THR A C 1
ATOM 751 O O . THR A 1 94 ? -4.391 -15.212 0.558 1.00 97.38 94 THR A O 1
ATOM 754 N N . ASP A 1 95 ? -2.254 -14.801 1.105 1.00 97.88 95 ASP A N 1
ATOM 755 C CA . ASP A 1 95 ? -2.110 -16.025 1.883 1.00 97.88 95 ASP A CA 1
ATOM 756 C C . ASP A 1 95 ? -2.945 -15.955 3.174 1.00 97.88 95 ASP A C 1
ATOM 758 O O . ASP A 1 95 ? -2.685 -15.203 4.120 1.00 97.88 95 ASP A O 1
ATOM 762 N N . THR A 1 96 ? -3.962 -16.817 3.224 1.00 96.44 96 THR A N 1
ATOM 763 C CA . THR A 1 96 ? -4.882 -16.962 4.359 1.00 96.44 96 THR A CA 1
ATOM 764 C C . THR A 1 96 ? -4.185 -17.290 5.685 1.00 96.44 96 THR A C 1
ATOM 766 O O . THR A 1 96 ? -4.747 -17.007 6.747 1.00 96.44 96 THR A O 1
ATOM 769 N N . GLN A 1 97 ? -2.963 -17.836 5.655 1.00 97.25 97 GLN A N 1
ATOM 770 C CA . GLN A 1 97 ? -2.153 -18.102 6.842 1.00 97.25 97 GLN A CA 1
ATOM 771 C C . GLN A 1 97 ? -1.894 -16.827 7.654 1.00 97.25 97 GLN A C 1
ATOM 773 O O . GLN A 1 97 ? -1.912 -16.873 8.887 1.00 97.25 97 GLN A O 1
ATOM 778 N N . TYR A 1 98 ? -1.680 -15.692 6.984 1.00 94.81 98 TYR A N 1
ATOM 779 C CA . TYR A 1 98 ? -1.318 -14.433 7.638 1.00 94.81 98 TYR A CA 1
ATOM 780 C C . TYR A 1 98 ? -2.522 -13.630 8.134 1.00 94.81 98 TYR A C 1
ATOM 782 O O . TYR A 1 98 ? -2.341 -12.669 8.878 1.00 94.81 98 TYR A O 1
ATOM 790 N N . LYS A 1 99 ? -3.750 -14.049 7.787 1.00 95.25 99 LYS A N 1
ATOM 791 C CA . LYS A 1 99 ? -5.010 -13.434 8.248 1.00 95.25 99 LYS A CA 1
ATOM 792 C C . LYS A 1 99 ? -5.057 -11.915 8.029 1.00 95.25 99 LYS A C 1
ATOM 794 O O . LYS A 1 99 ? -5.598 -11.184 8.860 1.00 95.25 99 LYS A O 1
ATOM 799 N N . LEU A 1 100 ? -4.472 -11.449 6.927 1.00 94.25 100 LEU A N 1
ATOM 800 C CA . LEU A 1 100 ? -4.479 -10.036 6.578 1.00 94.25 100 LEU A CA 1
ATOM 801 C C . LEU A 1 100 ? -5.898 -9.592 6.189 1.00 94.25 100 LEU A C 1
ATOM 803 O O . LEU A 1 100 ? -6.635 -10.359 5.561 1.00 94.25 100 LEU A O 1
ATOM 807 N N . PRO A 1 101 ? -6.316 -8.374 6.571 1.00 91.12 101 PRO A N 1
ATOM 808 C CA . PRO A 1 101 ? -7.583 -7.824 6.121 1.00 91.12 101 PRO A CA 1
ATOM 809 C C . PRO A 1 101 ? -7.504 -7.560 4.615 1.00 91.12 101 PRO A C 1
ATOM 811 O O . PRO A 1 101 ? -6.610 -6.864 4.149 1.00 91.12 101 PRO A O 1
ATOM 814 N N . LEU A 1 102 ? -8.456 -8.111 3.866 1.00 89.94 102 LEU A N 1
ATOM 815 C CA . LEU A 1 102 ? -8.546 -7.965 2.407 1.00 89.94 102 LEU A CA 1
ATOM 816 C C . LEU A 1 102 ? -9.780 -7.174 1.959 1.00 89.94 102 LEU A C 1
ATOM 818 O O . LEU A 1 102 ? -10.028 -7.025 0.767 1.00 89.94 102 LEU A O 1
ATOM 822 N N . LEU A 1 103 ? -10.561 -6.680 2.918 1.00 91.56 103 LEU A N 1
ATOM 823 C CA . LEU A 1 103 ? -11.719 -5.833 2.680 1.00 91.56 103 LEU A CA 1
ATOM 824 C C . LEU A 1 103 ? -11.426 -4.439 3.216 1.00 91.56 103 LEU A C 1
ATOM 826 O O . LEU A 1 1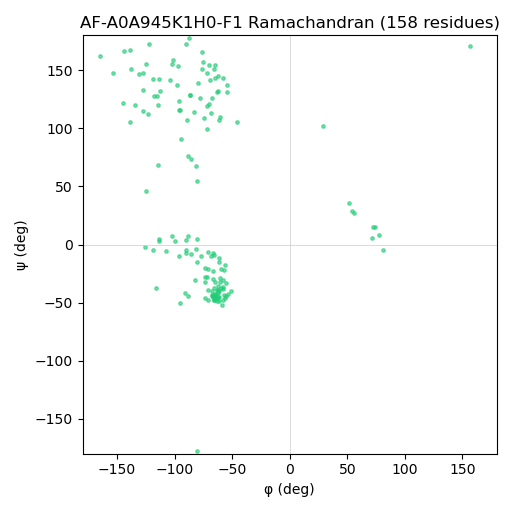03 ? -10.981 -4.294 4.358 1.00 91.56 103 LEU A O 1
ATOM 830 N N . ALA A 1 104 ? -11.703 -3.430 2.395 1.00 90.81 104 ALA A N 1
ATOM 831 C CA . ALA A 1 104 ? -11.671 -2.051 2.841 1.00 90.81 104 ALA A CA 1
ATOM 832 C C . ALA A 1 104 ? -12.724 -1.837 3.946 1.00 90.81 104 ALA A C 1
ATOM 834 O O . ALA A 1 104 ? -13.809 -2.428 3.881 1.00 90.81 104 ALA A O 1
ATOM 835 N N . PRO A 1 105 ? -12.444 -0.987 4.949 1.00 87.88 105 PRO A N 1
ATOM 836 C CA . PRO A 1 105 ? -13.478 -0.502 5.850 1.00 87.88 105 PRO A CA 1
ATOM 837 C C . PRO A 1 105 ? -14.624 0.132 5.051 1.00 87.88 105 PRO A C 1
ATOM 839 O O . PRO A 1 105 ? -14.387 0.905 4.126 1.00 87.88 105 PRO A O 1
ATOM 842 N N . ASP A 1 106 ? -15.865 -0.154 5.432 1.00 87.25 106 ASP A N 1
ATOM 843 C CA . ASP A 1 106 ? -17.066 0.408 4.798 1.00 87.25 106 ASP A CA 1
ATOM 844 C C . ASP A 1 106 ? -17.411 1.825 5.301 1.00 87.25 106 ASP A C 1
ATOM 846 O O . ASP A 1 106 ? -18.355 2.454 4.826 1.00 87.25 106 ASP A O 1
ATOM 850 N N . GLY A 1 107 ? -16.655 2.325 6.284 1.00 86.12 107 GLY A N 1
ATOM 851 C CA . GLY A 1 107 ? -16.883 3.612 6.936 1.00 86.12 107 GLY A CA 1
ATOM 852 C C . GLY A 1 107 ? -18.107 3.646 7.860 1.00 86.12 107 GLY A C 1
ATOM 853 O O . GLY A 1 107 ? -18.429 4.712 8.390 1.00 86.12 107 GLY A O 1
ATOM 854 N N . ASN A 1 108 ? -18.789 2.518 8.090 1.00 85.38 108 ASN A N 1
ATOM 855 C CA . ASN A 1 108 ? -19.965 2.453 8.948 1.00 85.38 108 ASN A CA 1
ATOM 856 C C . ASN A 1 108 ? -19.594 2.048 10.381 1.00 85.38 108 ASN A C 1
ATOM 858 O O . ASN A 1 108 ? -19.600 0.880 10.763 1.00 85.38 108 ASN A O 1
ATOM 862 N N . TYR A 1 109 ? -19.331 3.051 11.215 1.00 82.31 109 TYR A N 1
ATOM 863 C CA . TYR A 1 109 ? -19.012 2.855 12.632 1.00 82.31 109 TYR A CA 1
ATOM 864 C C . TYR A 1 109 ? -20.248 2.817 13.544 1.00 82.31 109 TYR A C 1
ATOM 866 O O . TYR A 1 109 ? -20.107 2.828 14.768 1.00 82.31 109 TYR A O 1
ATOM 874 N N . CYS A 1 110 ? -21.462 2.807 12.984 1.00 81.38 110 CYS A N 1
ATOM 875 C CA . CYS A 1 110 ? -22.697 2.772 13.758 1.00 81.38 110 CYS A CA 1
ATOM 876 C C . CYS A 1 110 ? -23.115 1.315 14.021 1.00 81.38 110 CYS A C 1
ATOM 878 O O . CYS A 1 110 ? -23.597 0.648 13.103 1.00 81.38 110 CYS A O 1
ATOM 880 N 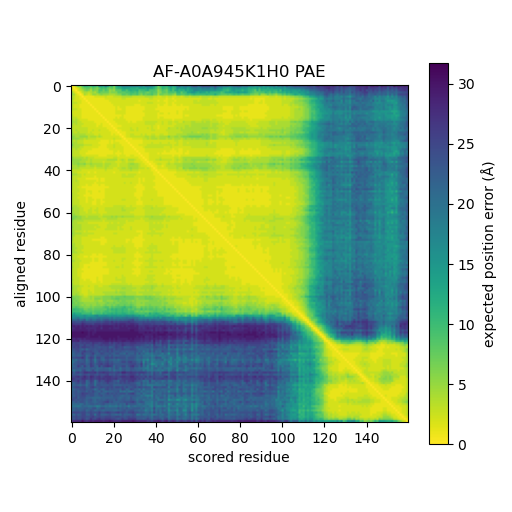N . PRO A 1 111 ? -22.981 0.794 15.256 1.00 74.19 111 PRO A N 1
ATOM 881 C CA . PRO A 1 111 ? -23.468 -0.543 15.565 1.00 74.19 111 PRO A CA 1
ATOM 882 C C . PRO A 1 111 ? -24.994 -0.591 15.430 1.00 74.19 111 PRO A C 1
ATOM 884 O O . PRO A 1 111 ? -25.694 0.350 15.809 1.00 74.19 111 PRO A O 1
ATOM 887 N N . ASN A 1 112 ? -25.520 -1.712 14.930 1.00 70.81 112 ASN A N 1
ATOM 888 C CA . ASN A 1 112 ? -26.961 -1.945 14.885 1.00 70.81 112 ASN A CA 1
ATOM 889 C C . ASN A 1 112 ? -27.526 -1.916 16.314 1.00 70.81 112 ASN A C 1
ATOM 891 O O . ASN A 1 112 ? -27.301 -2.825 17.111 1.00 70.81 112 ASN A O 1
ATOM 895 N N . THR A 1 113 ? -28.296 -0.878 16.639 1.00 63.12 113 THR A N 1
ATOM 896 C CA . THR A 1 113 ? -28.925 -0.686 17.958 1.00 63.12 113 THR A CA 1
ATOM 897 C C . THR A 1 113 ? -30.004 -1.729 18.271 1.00 63.12 113 THR A C 1
ATOM 899 O O . THR A 1 113 ? -30.498 -1.796 19.391 1.00 63.12 113 THR A O 1
ATOM 902 N N . SER A 1 114 ? -30.353 -2.579 17.303 1.00 59.88 114 SER A N 1
ATOM 903 C CA . SER A 1 114 ? -31.429 -3.570 17.390 1.00 59.88 114 SER A CA 1
ATOM 904 C C . SER A 1 114 ? -31.087 -4.825 18.204 1.00 59.88 114 SER A C 1
ATOM 906 O O . SER A 1 114 ? -31.984 -5.620 18.467 1.00 59.88 114 SER A O 1
ATOM 908 N N . SER A 1 115 ? -29.825 -5.029 18.601 1.00 55.06 115 SER A N 1
ATOM 909 C CA . SER A 1 115 ? -29.390 -6.211 19.368 1.00 55.06 115 SER A CA 1
ATOM 910 C C . SER A 1 115 ? -28.931 -5.909 20.795 1.00 55.06 115 SER A C 1
ATOM 912 O O . SER A 1 115 ? -28.483 -6.818 21.490 1.00 55.06 115 SER A O 1
ATOM 914 N N . VAL A 1 116 ? -29.045 -4.662 21.264 1.00 58.41 116 VAL A N 1
ATOM 915 C CA . VAL A 1 116 ? -28.766 -4.332 22.668 1.00 58.41 116 VAL A CA 1
ATOM 916 C C . VAL A 1 116 ? -30.053 -4.509 23.472 1.00 58.41 116 VAL A C 1
ATOM 918 O O . VAL A 1 116 ? -30.733 -3.550 23.823 1.00 58.41 116 VAL A O 1
ATOM 921 N N . SER A 1 117 ? -30.419 -5.758 23.757 1.00 58.44 117 SER A N 1
ATOM 922 C CA . SER A 1 117 ? -31.247 -6.028 24.934 1.00 58.44 117 SER A CA 1
ATOM 923 C C . SER A 1 117 ? -30.439 -5.611 26.162 1.00 58.44 117 SER A C 1
ATOM 925 O 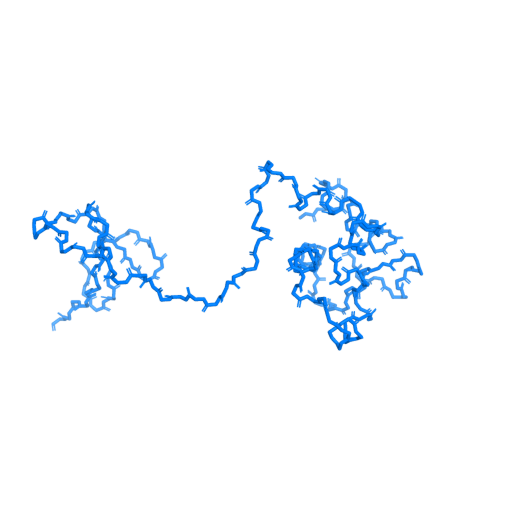O . SER A 1 117 ? -29.274 -6.003 26.245 1.00 58.44 117 SER A O 1
ATOM 927 N N . GLU A 1 118 ? -31.014 -4.834 27.088 1.00 57.50 118 GLU A N 1
ATOM 928 C CA . GLU A 1 118 ? -30.381 -4.509 28.375 1.00 57.50 118 GLU A CA 1
ATOM 929 C C . GLU A 1 118 ? -29.806 -5.787 28.998 1.00 57.50 118 GLU A C 1
ATOM 931 O O . GLU A 1 118 ? -30.535 -6.673 29.449 1.00 57.50 118 GLU A O 1
ATOM 936 N N . ILE A 1 119 ? -28.480 -5.924 28.952 1.00 60.34 119 ILE A N 1
ATOM 937 C CA . ILE A 1 119 ? -27.814 -7.106 29.473 1.00 60.34 119 ILE A CA 1
ATOM 938 C C . ILE A 1 119 ? -27.850 -6.981 30.987 1.00 60.34 119 ILE A C 1
ATOM 940 O O . ILE A 1 119 ? -27.158 -6.129 31.531 1.00 60.34 119 ILE A O 1
ATOM 944 N N . ASN A 1 120 ? -28.673 -7.820 31.620 1.00 56.47 120 ASN A N 1
ATOM 945 C CA . ASN A 1 120 ? -28.629 -8.233 33.024 1.00 56.47 120 ASN A CA 1
ATOM 946 C C . ASN A 1 120 ? -28.019 -7.182 33.976 1.00 56.47 120 ASN A C 1
ATOM 948 O O . ASN A 1 120 ? -26.801 -7.044 34.078 1.00 56.47 120 ASN A O 1
ATOM 952 N N . THR A 1 121 ? -28.867 -6.467 34.716 1.00 61.81 121 THR A N 1
ATOM 953 C CA . THR A 1 121 ? -28.457 -5.419 35.671 1.00 61.81 121 THR A CA 1
ATOM 954 C C . THR A 1 121 ? -27.464 -5.903 36.738 1.00 61.81 121 THR A C 1
ATOM 956 O O . THR A 1 121 ? -26.751 -5.087 37.322 1.00 61.81 121 THR A O 1
ATOM 959 N N . ASN A 1 122 ? -27.348 -7.218 36.946 1.00 73.69 122 ASN A N 1
ATOM 960 C CA . ASN A 1 122 ? -26.315 -7.848 37.766 1.00 73.69 122 ASN A CA 1
ATOM 961 C C . ASN A 1 122 ? -25.036 -8.110 36.954 1.00 73.69 122 ASN A C 1
ATOM 963 O O . ASN A 1 122 ? -24.738 -9.251 36.608 1.00 73.69 122 ASN A O 1
ATOM 967 N N . ARG A 1 123 ? -24.279 -7.050 36.660 1.00 83.94 123 ARG A N 1
ATOM 968 C CA . ARG A 1 123 ? -22.963 -7.134 36.005 1.00 83.94 123 ARG A CA 1
ATOM 969 C C . ARG A 1 123 ? -21.827 -7.064 37.022 1.00 83.94 123 ARG A C 1
ATOM 971 O O . ARG A 1 123 ? -21.866 -6.229 37.929 1.00 83.94 123 ARG A O 1
ATOM 978 N N . GLN A 1 124 ? -20.805 -7.903 36.866 1.00 90.69 124 GLN A N 1
ATOM 979 C CA . GLN A 1 124 ? -19.613 -7.887 37.720 1.00 90.69 124 GLN A CA 1
ATOM 980 C C . GLN A 1 124 ? -18.424 -7.256 37.001 1.00 90.69 124 GLN A C 1
ATOM 982 O O . GLN A 1 124 ? -18.226 -7.452 35.803 1.00 90.69 124 GLN A O 1
ATOM 987 N N . VAL A 1 125 ? -17.627 -6.480 37.739 1.00 92.94 125 VAL A N 1
ATOM 988 C CA . VAL A 1 125 ? -16.397 -5.884 37.207 1.00 92.94 125 VAL A CA 1
ATOM 989 C C . VAL A 1 125 ? -15.364 -6.992 37.032 1.00 92.94 125 VAL A C 1
ATOM 991 O O . VAL A 1 125 ? -14.959 -7.621 38.007 1.00 92.94 125 VAL A O 1
ATOM 994 N N . VAL A 1 126 ? -14.921 -7.205 35.795 1.00 94.31 126 VAL A N 1
ATOM 995 C CA . VAL A 1 126 ? -13.850 -8.153 35.461 1.00 94.31 126 VAL A CA 1
ATOM 996 C C . VAL A 1 126 ? -12.492 -7.471 35.552 1.00 94.31 126 VAL A C 1
ATOM 998 O O . VAL A 1 126 ? -11.548 -8.041 36.093 1.00 94.31 126 VAL A O 1
ATOM 1001 N N . ARG A 1 127 ? -12.376 -6.248 35.021 1.00 94.94 127 ARG A N 1
ATOM 1002 C CA . ARG A 1 127 ? -11.099 -5.532 34.925 1.00 94.94 127 ARG A CA 1
ATOM 1003 C C . ARG A 1 127 ? -11.313 -4.023 34.914 1.00 94.94 127 ARG A C 1
ATOM 1005 O O . ARG A 1 127 ? -12.303 -3.536 34.373 1.00 94.94 127 ARG A O 1
ATOM 1012 N N . ILE A 1 128 ? -10.362 -3.284 35.480 1.00 96.31 128 ILE A N 1
ATOM 1013 C CA . ILE A 1 128 ? -10.308 -1.821 35.397 1.00 96.31 128 ILE A CA 1
ATOM 1014 C C . ILE A 1 128 ? -9.052 -1.442 34.618 1.00 96.31 128 ILE A C 1
ATOM 1016 O O . ILE A 1 128 ? -7.956 -1.905 34.945 1.00 96.31 128 ILE A O 1
ATOM 1020 N N . THR A 1 129 ? -9.205 -0.610 33.589 1.00 96.75 129 THR A N 1
ATOM 1021 C CA . THR A 1 129 ? -8.083 -0.118 32.785 1.00 96.75 129 THR A CA 1
ATOM 1022 C C . THR A 1 129 ? -8.025 1.397 32.715 1.00 96.75 129 THR A C 1
ATOM 1024 O O . THR A 1 129 ? -9.038 2.084 32.846 1.00 96.75 129 THR A O 1
ATOM 1027 N N . ASP A 1 130 ? -6.831 1.930 32.476 1.00 94.38 130 ASP A N 1
ATOM 1028 C CA . ASP A 1 130 ? -6.662 3.333 32.105 1.00 94.38 130 ASP A CA 1
ATOM 1029 C C . ASP A 1 130 ? -6.938 3.580 30.609 1.00 94.38 130 ASP A C 1
ATOM 1031 O O . ASP A 1 130 ? -7.299 2.670 29.860 1.00 94.38 130 ASP A O 1
ATOM 1035 N N . VAL A 1 131 ? -6.755 4.828 30.165 1.00 94.00 131 VAL A N 1
ATOM 1036 C CA . VAL A 1 131 ? -6.926 5.247 28.759 1.00 94.00 131 VAL A CA 1
ATOM 1037 C C . VAL A 1 131 ? -5.977 4.553 27.775 1.00 94.00 131 VAL A C 1
ATOM 1039 O O . VAL A 1 131 ? -6.219 4.609 26.575 1.00 94.00 131 VAL A O 1
ATOM 1042 N N . LEU A 1 132 ? -4.917 3.902 28.263 1.00 94.06 132 LEU A N 1
ATOM 1043 C CA . LEU A 1 132 ? -3.961 3.135 27.463 1.00 94.06 132 LEU A CA 1
ATOM 1044 C C . LEU A 1 132 ? -4.213 1.617 27.556 1.00 94.06 132 LEU A C 1
ATOM 1046 O O . LEU A 1 132 ? -3.397 0.832 27.081 1.00 94.06 132 LEU A O 1
ATOM 1050 N N . GLY A 1 133 ? -5.310 1.181 28.187 1.00 90.94 133 GLY A N 1
ATOM 1051 C CA . GLY A 1 133 ? -5.675 -0.236 28.313 1.00 90.94 133 GLY A CA 1
ATOM 1052 C C . GLY A 1 133 ? -4.888 -1.017 29.376 1.00 90.94 133 GLY A C 1
ATOM 1053 O O . GLY A 1 133 ? -5.027 -2.243 29.480 1.00 90.94 133 GLY A O 1
ATOM 1054 N N . ARG A 1 134 ? -4.076 -0.342 30.198 1.00 95.19 134 ARG A N 1
ATOM 1055 C CA . ARG A 1 134 ? -3.274 -0.982 31.255 1.00 95.19 134 ARG A CA 1
ATOM 1056 C C . ARG A 1 134 ? -4.141 -1.274 32.474 1.00 95.19 134 ARG A C 1
ATOM 1058 O O . ARG A 1 134 ? -4.947 -0.426 32.850 1.00 95.19 134 ARG A O 1
ATOM 1065 N N . GLU A 1 135 ? -3.973 -2.442 33.100 1.00 95.56 135 GLU A N 1
ATOM 1066 C CA . GLU A 1 135 ? -4.681 -2.763 34.350 1.00 95.56 135 GLU A CA 1
ATOM 1067 C C . GLU A 1 135 ? -4.288 -1.804 35.465 1.00 95.56 135 GLU A C 1
ATOM 1069 O O . GLU A 1 135 ? -3.108 -1.555 35.708 1.00 95.56 135 GLU A O 1
ATOM 1074 N N . THR A 1 136 ? -5.293 -1.280 36.156 1.00 94.00 136 THR A N 1
ATOM 1075 C CA . THR A 1 136 ? -5.102 -0.372 37.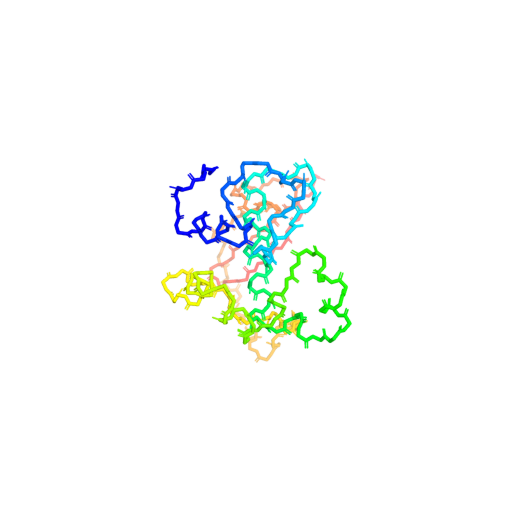281 1.00 94.00 136 THR A CA 1
ATOM 1076 C C . THR A 1 136 ? -6.152 -0.627 38.354 1.00 94.00 136 THR A C 1
ATOM 1078 O O . THR A 1 136 ? -7.148 -1.312 38.138 1.00 94.00 136 THR A O 1
ATOM 1081 N N . LYS A 1 137 ? -5.921 -0.063 39.537 1.00 91.94 137 LYS A N 1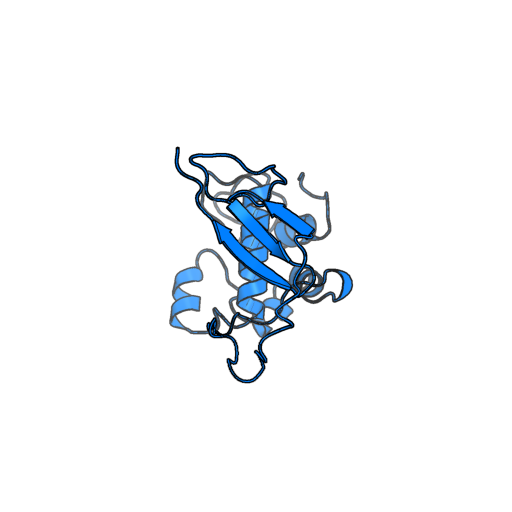
ATOM 1082 C CA . LYS A 1 137 ? -6.918 0.029 40.604 1.00 91.94 137 LYS A CA 1
ATOM 1083 C C . LYS A 1 137 ? -7.707 1.332 40.474 1.00 91.94 137 LYS A C 1
ATOM 1085 O O . LYS A 1 137 ? -7.372 2.190 39.653 1.00 91.94 137 LYS A O 1
ATOM 1090 N N . GLU A 1 138 ? -8.744 1.475 41.294 1.00 90.88 138 GLU A N 1
ATOM 1091 C CA . GLU A 1 138 ? -9.499 2.722 41.406 1.00 90.88 138 GLU A CA 1
ATOM 1092 C C . GLU A 1 138 ? -8.585 3.854 41.899 1.00 90.88 138 GLU A C 1
ATOM 1094 O O . GLU A 1 138 ? -8.194 3.893 43.064 1.00 90.88 138 GLU A O 1
ATOM 1099 N N . ASN A 1 139 ? -8.242 4.771 40.992 1.00 89.00 139 ASN A N 1
ATOM 1100 C CA . ASN A 1 139 ? -7.433 5.952 41.273 1.00 89.00 139 ASN A CA 1
ATOM 1101 C C . ASN A 1 139 ? -8.267 7.223 41.096 1.00 89.00 139 ASN A C 1
ATOM 1103 O O . ASN A 1 139 ? -9.075 7.332 40.169 1.00 89.00 139 ASN A O 1
ATOM 1107 N N . LYS A 1 140 ? -8.030 8.209 41.966 1.00 91.25 140 LYS A N 1
ATOM 1108 C CA . LYS A 1 140 ? -8.609 9.548 41.828 1.00 91.25 140 LYS A CA 1
ATOM 1109 C C . LYS A 1 140 ? -7.908 10.343 40.722 1.00 91.25 140 LYS A C 1
ATOM 1111 O O . LYS A 1 140 ? -6.753 10.080 40.395 1.00 91.25 140 LYS A O 1
ATOM 1116 N N . ASN A 1 141 ? -8.605 11.335 40.176 1.00 91.62 141 ASN A N 1
ATOM 1117 C CA . ASN A 1 141 ? -8.141 12.277 39.155 1.00 91.62 141 ASN A CA 1
ATOM 1118 C C . ASN A 1 141 ? -7.607 11.608 37.873 1.00 91.62 141 ASN A C 1
ATOM 1120 O O . ASN A 1 141 ? -6.794 12.179 37.151 1.00 91.62 141 ASN A O 1
ATOM 1124 N N . GLN A 1 142 ? -8.093 10.402 37.567 1.00 91.69 142 GLN A N 1
ATOM 1125 C CA . GLN A 1 142 ? -7.760 9.640 36.367 1.00 91.69 142 GLN A CA 1
ATOM 1126 C C . GLN A 1 142 ? -9.047 9.139 35.697 1.00 91.69 142 GLN A C 1
ATOM 1128 O O . GLN A 1 142 ? -10.032 8.831 36.367 1.00 91.69 142 GLN A O 1
ATOM 1133 N N . THR A 1 143 ? -9.045 9.057 34.363 1.00 94.56 143 THR A N 1
ATOM 1134 C CA . THR A 1 143 ? -10.116 8.367 33.627 1.00 94.56 143 THR A CA 1
ATOM 1135 C C . THR A 1 143 ? -9.898 6.861 33.706 1.00 94.56 143 THR A C 1
ATOM 1137 O O . THR A 1 143 ? -8.832 6.367 33.335 1.00 94.56 143 THR A O 1
ATOM 1140 N N . LEU A 1 144 ? -10.924 6.151 34.162 1.00 96.81 144 LEU A N 1
ATOM 1141 C CA . LEU A 1 144 ? -10.945 4.706 34.341 1.00 96.81 144 LEU A CA 1
ATOM 1142 C C . LEU A 1 144 ? -12.029 4.089 33.455 1.00 96.81 144 LEU A C 1
ATOM 1144 O O . LEU A 1 144 ? -13.121 4.647 33.331 1.00 96.81 144 LEU A O 1
ATOM 1148 N N . PHE A 1 145 ? -11.750 2.916 32.898 1.00 96.75 145 PHE A N 1
ATOM 1149 C CA . PHE A 1 145 ? -12.712 2.088 32.177 1.00 96.75 145 PHE A CA 1
ATOM 1150 C C . PHE A 1 145 ? -12.939 0.788 32.942 1.00 96.75 145 PHE A C 1
ATOM 1152 O O . PHE A 1 145 ? -12.003 0.027 33.178 1.00 96.75 145 PHE A O 1
ATOM 1159 N N . TYR A 1 146 ? -14.184 0.545 33.336 1.00 95.38 146 TYR A N 1
ATOM 1160 C CA . TYR A 1 146 ? -14.624 -0.662 34.024 1.00 95.38 146 TYR A CA 1
ATOM 1161 C C . TYR A 1 146 ? -15.188 -1.604 32.973 1.00 95.38 146 TYR A C 1
ATOM 1163 O O . TYR A 1 146 ? -16.178 -1.280 32.319 1.00 95.38 146 TYR A O 1
ATOM 1171 N N . LEU A 1 147 ? -14.533 -2.744 32.803 1.00 94.00 147 LEU A N 1
ATOM 1172 C CA . LEU A 1 147 ? -14.906 -3.804 31.879 1.00 94.00 147 LEU A CA 1
ATOM 1173 C C . LEU A 1 147 ? -15.715 -4.839 32.658 1.00 94.00 147 LEU A C 1
ATOM 1175 O O . LEU A 1 147 ? -15.235 -5.367 33.666 1.00 94.00 147 LEU A O 1
ATOM 1179 N N . TYR A 1 148 ? -16.932 -5.113 32.207 1.00 92.50 148 TYR A N 1
ATOM 1180 C CA . TYR A 1 148 ? -17.849 -6.024 32.882 1.00 92.50 148 TYR A CA 1
ATOM 1181 C C . TYR A 1 148 ? -17.897 -7.393 32.203 1.00 92.50 148 TYR A C 1
ATOM 1183 O O . TYR A 1 148 ? -17.635 -7.524 31.009 1.00 92.50 148 TYR A O 1
ATOM 1191 N N . ASP A 1 149 ? -18.267 -8.415 32.972 1.00 90.88 149 ASP A N 1
ATOM 1192 C CA . ASP A 1 149 ? -18.442 -9.805 32.522 1.00 90.88 149 ASP A CA 1
ATOM 1193 C C . ASP A 1 149 ? -19.458 -9.953 31.387 1.00 90.88 149 ASP A C 1
ATOM 1195 O O . ASP A 1 149 ? -19.323 -10.804 30.512 1.00 90.88 149 ASP A O 1
ATOM 1199 N N . ASN A 1 150 ? -20.447 -9.069 31.373 1.00 81.75 150 ASN A N 1
ATOM 1200 C CA . ASN A 1 150 ? -21.477 -8.990 30.356 1.00 81.75 150 ASN A CA 1
ATOM 1201 C C . ASN A 1 150 ? -21.037 -8.253 29.070 1.00 81.75 150 ASN A C 1
ATOM 1203 O O . ASN A 1 150 ? -21.863 -8.001 28.195 1.00 81.75 150 ASN A O 1
ATOM 1207 N N . GLY A 1 151 ? -19.762 -7.862 28.970 1.00 82.31 151 GLY A N 1
ATOM 1208 C CA . GLY A 1 151 ? -19.185 -7.152 27.826 1.00 82.31 151 GLY A CA 1
ATOM 1209 C C . GLY A 1 151 ? -19.444 -5.643 27.803 1.00 82.31 151 GLY A C 1
ATOM 1210 O O . GLY A 1 151 ? -18.902 -4.951 26.942 1.00 82.31 151 GLY A O 1
ATOM 1211 N N . SER A 1 152 ? -20.237 -5.102 28.736 1.00 87.25 152 SER A N 1
ATOM 1212 C CA . SER A 1 152 ? -20.412 -3.651 28.854 1.00 87.25 152 SER A CA 1
ATOM 1213 C C . SER A 1 152 ? -19.143 -2.975 29.377 1.00 87.25 152 SER A C 1
ATOM 1215 O O . SER A 1 152 ? -18.339 -3.578 30.093 1.00 87.25 152 SER A O 1
ATOM 1217 N N . VAL A 1 153 ? -18.977 -1.696 29.037 1.00 90.75 153 VAL A N 1
ATOM 1218 C CA . VAL A 1 153 ? -17.870 -0.862 29.515 1.00 90.75 153 VAL A CA 1
ATOM 1219 C C . VAL A 1 153 ? -18.434 0.415 30.122 1.00 90.75 153 VAL A C 1
ATOM 1221 O O . VAL A 1 153 ? -19.286 1.063 29.518 1.00 90.75 153 VAL A O 1
ATOM 1224 N N . GLU A 1 154 ? -17.964 0.795 31.309 1.00 93.75 154 GLU A N 1
ATOM 1225 C CA . GLU A 1 154 ? -18.326 2.064 31.949 1.00 93.75 154 GLU A CA 1
ATOM 1226 C C . GLU A 1 154 ? -17.091 2.944 32.145 1.00 93.75 154 GLU A C 1
ATOM 1228 O O . GLU A 1 154 ? -16.094 2.524 32.733 1.00 93.75 154 GLU A O 1
ATOM 1233 N N . LYS A 1 155 ? -17.166 4.192 31.679 1.00 94.25 155 LYS A N 1
ATOM 1234 C CA . LYS A 1 155 ? -16.149 5.214 31.941 1.00 94.25 155 LYS A CA 1
ATOM 1235 C C . LYS A 1 155 ? -16.452 5.912 33.268 1.00 94.25 155 LYS A C 1
ATOM 1237 O O . LYS A 1 155 ? -17.540 6.459 33.426 1.00 94.25 155 LYS A O 1
ATOM 1242 N N . LYS A 1 156 ? -15.472 5.993 34.172 1.00 94.50 156 LYS A N 1
ATOM 1243 C CA . LYS A 1 156 ? -15.560 6.756 35.429 1.00 94.50 156 LYS A CA 1
ATOM 1244 C C . LYS A 1 156 ? -14.384 7.716 35.600 1.00 94.50 156 LYS A C 1
ATOM 1246 O O . LYS A 1 156 ? -13.265 7.426 35.184 1.00 94.50 156 LYS A O 1
ATOM 1251 N N . ILE A 1 157 ? -14.649 8.851 36.243 1.00 93.50 157 ILE A N 1
ATOM 1252 C CA . ILE A 1 157 ? -13.639 9.789 36.744 1.00 93.50 157 ILE A CA 1
ATOM 1253 C C . ILE A 1 157 ? -13.972 10.016 38.215 1.00 93.50 157 ILE A C 1
ATOM 1255 O O . ILE A 1 157 ? -15.039 10.536 38.532 1.00 93.50 157 ILE A O 1
ATOM 1259 N N . ILE A 1 158 ? -13.084 9.583 39.104 1.00 90.88 158 ILE A N 1
ATOM 1260 C CA . ILE A 1 158 ? -13.246 9.770 40.547 1.00 90.88 158 ILE A CA 1
ATOM 1261 C C . ILE A 1 158 ? -12.474 11.034 40.911 1.00 90.88 158 ILE A C 1
ATOM 1263 O O . ILE A 1 158 ? -11.263 11.072 40.722 1.00 90.88 158 ILE A O 1
ATOM 1267 N N . ILE A 1 159 ? -13.159 12.071 41.381 1.00 90.75 159 ILE A N 1
ATOM 1268 C CA . ILE A 1 159 ? -12.540 13.342 41.789 1.00 90.75 159 ILE A CA 1
ATOM 1269 C C . ILE A 1 159 ? -12.333 13.319 43.312 1.00 90.75 159 ILE A C 1
ATOM 1271 O O . ILE A 1 159 ? -13.001 12.557 44.016 1.00 90.75 159 ILE A O 1
ATOM 1275 N N . GLU A 1 160 ? -11.355 14.078 43.807 1.00 76.00 160 GLU A N 1
ATOM 1276 C CA . GLU A 1 160 ? -11.162 14.308 45.245 1.00 76.00 160 GLU A CA 1
ATOM 1277 C C . GLU A 1 160 ? -12.298 15.105 45.893 1.00 76.00 160 GLU A C 1
ATOM 1279 O O . GLU A 1 160 ? -12.773 16.085 45.277 1.00 76.00 160 GLU A O 1
#

Nearest PDB structures (foldseek):
  8d8l-assembly1_L  TM=2.436E-01  e=3.148E+00  Saccharomyces cerevisiae
  7zet-assembly2_A  TM=2.133E-01  e=9.259E+00  Homo sapiens